Protein AF-A0A2I1HEW6-F1 (afdb_monomer_lite)

Sequence (113 aa):
MPSGPAKRLVKFAKECKDKKLRSFFLYKTKKDLKEVLAKYGVQDGRITDIPQFTPKPHNIDAILHACINIVRELTGKKISLNSQFEVVGEENTGRVDYAIQALEELICITEGK

Organism: NCBI:txid588596

Foldseek 3Di:
DPDDPVVVVVVVVVVVVVPPPDPPVVCPDPVSQQVVCVVVVNHPNPCVVPDDDDDDDDDVVVVVVVVQVVCCVVPVFDKDWDQDDDPPDPDDPFDFRTWIDTPPDIDTDGDDD

Structure (mmCIF, N/CA/C/O backbone):
data_AF-A0A2I1HEW6-F1
#
_entry.id   AF-A0A2I1HEW6-F1
#
loop_
_atom_site.group_PDB
_atom_site.id
_atom_site.type_symbol
_atom_site.label_atom_id
_atom_site.label_alt_id
_atom_site.label_comp_id
_atom_site.label_asym_id
_atom_site.label_entity_id
_atom_site.label_se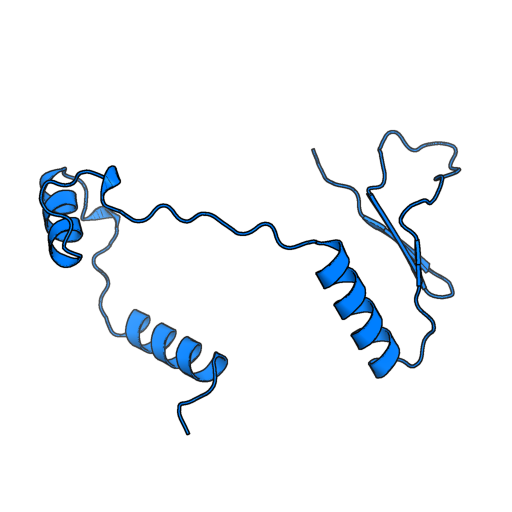q_id
_atom_site.pdbx_PDB_ins_code
_atom_site.Cartn_x
_atom_site.Cartn_y
_atom_site.Cartn_z
_atom_site.occupancy
_atom_site.B_iso_or_equiv
_atom_site.auth_seq_id
_atom_site.auth_comp_id
_atom_site.auth_asym_id
_atom_site.auth_atom_id
_atom_site.pdbx_PDB_model_num
ATOM 1 N N . MET A 1 1 ? 3.973 -26.681 9.599 1.00 49.81 1 MET A N 1
ATOM 2 C CA . MET A 1 1 ? 3.161 -25.664 8.891 1.00 49.81 1 MET A CA 1
ATOM 3 C C . MET A 1 1 ? 4.085 -24.638 8.252 1.00 49.81 1 MET A C 1
ATOM 5 O O . MET A 1 1 ? 5.011 -24.204 8.933 1.00 49.81 1 MET A O 1
ATOM 9 N N . PRO A 1 2 ? 3.877 -24.251 6.983 1.00 56.75 2 PRO A N 1
ATOM 10 C CA . PRO A 1 2 ? 4.644 -23.177 6.366 1.00 56.75 2 PRO A CA 1
ATOM 11 C C . PRO A 1 2 ? 4.376 -21.895 7.153 1.00 56.75 2 PRO A C 1
ATOM 13 O O . PRO A 1 2 ? 3.225 -21.514 7.354 1.00 56.75 2 PRO A O 1
ATOM 16 N N . SER A 1 3 ? 5.435 -21.263 7.647 1.00 68.69 3 SER A N 1
ATOM 17 C CA . SER A 1 3 ? 5.372 -20.039 8.442 1.00 68.69 3 SER A CA 1
ATOM 18 C C . SER A 1 3 ? 4.436 -19.008 7.795 1.00 68.69 3 SER A C 1
ATOM 20 O O . SER A 1 3 ? 4.542 -18.763 6.593 1.00 68.69 3 SER A O 1
ATOM 22 N N . GLY A 1 4 ? 3.510 -18.430 8.571 1.00 85.06 4 GLY A N 1
ATOM 23 C CA . GLY A 1 4 ? 2.516 -17.464 8.083 1.00 85.06 4 GLY A CA 1
ATOM 24 C C . GLY A 1 4 ? 3.127 -16.222 7.406 1.00 85.06 4 GLY A C 1
ATOM 25 O O . GLY A 1 4 ? 4.343 -16.015 7.491 1.00 85.06 4 GLY A O 1
ATOM 26 N N . PRO A 1 5 ? 2.308 -15.379 6.744 1.00 84.31 5 PRO A N 1
ATOM 27 C CA . PRO A 1 5 ? 2.777 -14.257 5.921 1.00 84.31 5 PRO A CA 1
ATOM 28 C C . PRO A 1 5 ? 3.812 -13.357 6.616 1.00 84.31 5 PRO A C 1
ATOM 30 O O . PRO A 1 5 ? 4.863 -13.077 6.044 1.00 84.31 5 PRO A O 1
ATOM 33 N N . ALA A 1 6 ? 3.582 -13.012 7.887 1.00 78.62 6 ALA A N 1
ATOM 34 C CA . ALA A 1 6 ? 4.494 -12.185 8.680 1.00 78.62 6 ALA A CA 1
ATOM 35 C C . ALA A 1 6 ? 5.883 -12.824 8.872 1.00 78.62 6 ALA A C 1
ATOM 37 O O . ALA A 1 6 ? 6.909 -12.170 8.704 1.00 78.62 6 ALA A O 1
ATOM 38 N N . LYS A 1 7 ? 5.949 -14.131 9.157 1.00 87.19 7 LYS A N 1
ATOM 39 C CA . LYS A 1 7 ? 7.230 -14.843 9.302 1.00 87.19 7 LYS A CA 1
ATOM 40 C C . LYS A 1 7 ? 7.981 -14.955 7.970 1.00 87.19 7 LYS A C 1
ATOM 42 O O . LYS A 1 7 ? 9.210 -14.924 7.974 1.00 87.19 7 LYS A O 1
ATOM 47 N N . ARG A 1 8 ? 7.270 -15.067 6.838 1.00 86.94 8 ARG A N 1
ATOM 48 C CA . ARG A 1 8 ? 7.890 -15.034 5.499 1.00 86.94 8 ARG A CA 1
ATOM 49 C C . ARG A 1 8 ? 8.506 -13.671 5.203 1.00 86.94 8 ARG A C 1
ATOM 51 O O . ARG A 1 8 ? 9.634 -13.628 4.727 1.00 86.94 8 ARG A O 1
ATOM 58 N N . LEU A 1 9 ? 7.817 -12.588 5.561 1.00 82.19 9 LEU A N 1
ATOM 59 C CA . LEU A 1 9 ? 8.338 -11.228 5.417 1.00 82.19 9 LEU A CA 1
ATOM 60 C C . LEU A 1 9 ? 9.598 -11.008 6.266 1.00 82.19 9 LEU A C 1
ATOM 62 O O . LEU A 1 9 ? 10.602 -10.516 5.763 1.00 82.19 9 LEU A O 1
ATOM 66 N N . VAL A 1 10 ? 9.584 -11.448 7.528 1.00 88.12 10 VAL A N 1
ATOM 67 C CA . VAL A 1 10 ? 10.760 -11.371 8.414 1.00 88.12 10 VAL A CA 1
ATOM 68 C C . VAL A 1 10 ? 11.940 -12.170 7.853 1.00 88.12 10 VAL A C 1
ATOM 70 O O . VAL A 1 10 ? 13.076 -11.701 7.900 1.00 88.12 10 VAL A O 1
ATOM 73 N N . LYS A 1 11 ? 11.692 -13.365 7.303 1.00 89.88 11 LYS A N 1
ATOM 74 C CA . LYS A 1 11 ? 12.734 -14.174 6.655 1.00 89.88 11 LYS A CA 1
ATOM 75 C C . LYS A 1 11 ? 13.313 -13.461 5.428 1.00 89.88 11 LYS A C 1
ATOM 77 O O . LYS A 1 11 ? 14.529 -13.372 5.312 1.00 89.88 11 LYS A O 1
ATOM 82 N N . PHE A 1 12 ? 12.458 -12.905 4.572 1.00 84.75 12 PHE A N 1
ATOM 83 C CA . PHE A 1 12 ? 12.876 -12.133 3.401 1.00 84.75 12 PHE A CA 1
ATOM 84 C C . PHE A 1 12 ? 13.735 -10.920 3.788 1.00 84.75 12 PHE A C 1
ATOM 86 O O . PHE A 1 12 ? 14.817 -10.737 3.242 1.00 84.75 12 PHE A O 1
ATOM 93 N N . ALA A 1 13 ? 13.314 -10.142 4.789 1.00 85.62 13 ALA A N 1
ATOM 94 C CA . ALA A 1 13 ? 14.070 -8.984 5.264 1.00 85.62 13 ALA A CA 1
ATOM 95 C C . ALA A 1 13 ? 15.467 -9.364 5.790 1.00 85.62 13 ALA A C 1
ATOM 97 O O . ALA A 1 13 ? 16.441 -8.661 5.518 1.00 85.62 13 ALA A O 1
ATOM 98 N N . LYS A 1 14 ? 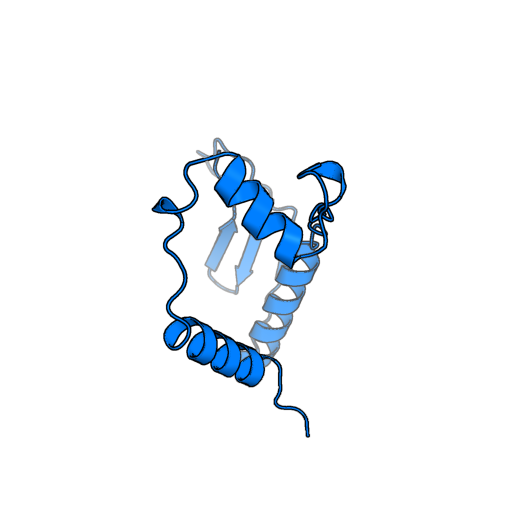15.585 -10.496 6.502 1.00 87.25 14 LYS A N 1
ATOM 99 C CA . LYS A 1 14 ? 16.883 -11.037 6.938 1.00 87.25 14 LYS A CA 1
ATOM 100 C C . LYS A 1 14 ? 17.756 -11.438 5.746 1.00 87.25 14 LYS A C 1
ATOM 102 O O . LYS A 1 14 ? 18.899 -11.006 5.668 1.00 87.25 14 LYS A O 1
ATOM 107 N N . GLU A 1 15 ? 17.199 -12.159 4.773 1.00 86.44 15 GLU A N 1
ATOM 108 C CA . GLU A 1 15 ? 17.923 -12.535 3.550 1.00 86.44 15 GLU A CA 1
ATOM 109 C C . GLU A 1 15 ? 18.395 -11.318 2.735 1.00 86.44 15 GLU A C 1
ATOM 111 O O . GLU A 1 15 ? 19.486 -11.352 2.166 1.00 86.44 15 GLU A O 1
ATOM 116 N N . CYS A 1 16 ? 17.614 -10.233 2.690 1.00 79.88 16 CYS A N 1
ATOM 117 C CA . CYS A 1 16 ? 18.012 -8.976 2.050 1.00 79.88 16 CYS A CA 1
ATOM 118 C C . CYS A 1 16 ? 19.155 -8.263 2.780 1.00 79.88 16 CYS A C 1
ATOM 120 O O . CYS A 1 16 ? 19.938 -7.574 2.134 1.00 79.88 16 CYS A O 1
ATOM 122 N N . LYS A 1 17 ? 19.249 -8.412 4.107 1.00 78.38 17 LYS A N 1
ATOM 123 C CA . LYS A 1 17 ? 20.336 -7.842 4.913 1.00 78.38 17 LYS A CA 1
ATOM 124 C C . LYS A 1 17 ? 21.647 -8.612 4.720 1.00 78.38 17 LYS A C 1
ATOM 126 O O . LYS A 1 17 ? 22.706 -7.994 4.662 1.00 78.38 17 LYS A O 1
ATOM 131 N N . ASP A 1 18 ? 21.563 -9.937 4.599 1.00 77.12 18 ASP A N 1
ATOM 132 C CA . ASP A 1 18 ? 22.730 -10.818 4.465 1.00 77.12 18 ASP A CA 1
ATOM 133 C C . ASP A 1 18 ? 23.272 -10.859 3.027 1.00 77.12 18 ASP A C 1
ATOM 135 O O . ASP A 1 18 ? 24.482 -10.946 2.799 1.00 77.12 18 ASP A O 1
ATOM 139 N N . LYS A 1 19 ? 22.393 -10.750 2.021 1.00 72.38 19 LYS A N 1
A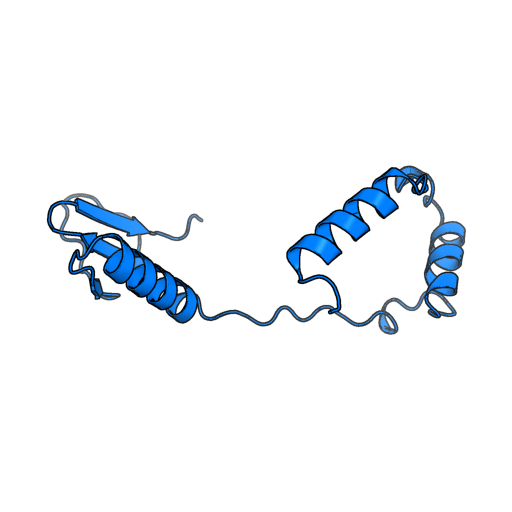TOM 140 C CA . LYS A 1 19 ? 22.813 -10.582 0.628 1.00 72.38 19 LYS A CA 1
ATOM 141 C C . LYS A 1 19 ? 23.302 -9.153 0.442 1.00 72.38 19 LYS A C 1
ATOM 143 O O . LYS A 1 19 ? 22.513 -8.217 0.438 1.00 72.38 19 LYS A O 1
ATOM 148 N N . LYS A 1 20 ? 24.607 -8.983 0.221 1.00 64.31 20 LYS A N 1
ATOM 149 C CA . LYS A 1 20 ? 25.211 -7.705 -0.179 1.00 64.31 20 LYS A CA 1
ATOM 150 C C . LYS A 1 20 ? 24.632 -7.295 -1.540 1.00 64.31 20 LYS A C 1
ATOM 152 O O . LYS A 1 20 ? 25.148 -7.680 -2.588 1.00 64.31 20 LYS A O 1
ATOM 157 N N . LEU A 1 21 ? 23.499 -6.592 -1.527 1.00 70.50 21 LEU A N 1
ATOM 158 C CA . LEU A 1 21 ? 22.834 -6.127 -2.736 1.00 70.50 21 LEU A CA 1
ATOM 159 C C . LEU A 1 21 ? 23.816 -5.222 -3.482 1.00 70.50 21 LEU A C 1
ATOM 161 O O . LEU A 1 21 ? 24.372 -4.284 -2.906 1.00 70.50 21 LEU A O 1
ATOM 165 N N . ARG A 1 22 ? 24.066 -5.517 -4.762 1.00 70.19 22 ARG A N 1
ATOM 166 C CA . ARG A 1 22 ? 24.795 -4.588 -5.633 1.00 70.19 22 ARG A CA 1
ATOM 167 C C . ARG A 1 22 ? 24.043 -3.259 -5.571 1.00 70.19 22 ARG A C 1
ATOM 169 O O . ARG A 1 22 ? 22.849 -3.229 -5.865 1.00 70.19 22 ARG A O 1
ATOM 176 N N . SER A 1 23 ? 24.728 -2.193 -5.158 1.00 71.06 23 SER A N 1
ATOM 177 C CA . SER A 1 23 ? 24.140 -0.853 -5.116 1.00 71.06 23 SER A CA 1
ATOM 178 C C . SER A 1 23 ? 23.526 -0.522 -6.473 1.00 71.06 23 SER A C 1
ATOM 180 O O . SER A 1 23 ? 24.156 -0.766 -7.505 1.00 71.06 23 SER A O 1
ATOM 182 N N . PHE A 1 24 ? 22.324 0.059 -6.475 1.00 66.38 24 PHE A N 1
ATOM 183 C CA . PHE A 1 24 ? 21.658 0.497 -7.703 1.00 66.38 24 PHE A CA 1
ATOM 184 C C . PHE A 1 24 ? 22.543 1.430 -8.540 1.00 66.38 24 PHE A C 1
ATOM 186 O O . PHE A 1 24 ? 22.496 1.400 -9.766 1.00 66.38 24 PHE A O 1
ATOM 193 N N . PHE A 1 25 ? 23.432 2.178 -7.883 1.00 68.81 25 PHE A N 1
ATOM 194 C CA . PHE A 1 25 ? 24.383 3.076 -8.529 1.00 68.81 25 PHE A CA 1
ATOM 195 C C . PHE A 1 25 ? 25.461 2.364 -9.364 1.00 68.81 25 PHE A C 1
ATOM 197 O O . PHE A 1 25 ? 26.192 3.024 -10.096 1.00 68.81 25 PHE A O 1
ATOM 204 N N . LEU A 1 26 ? 25.596 1.038 -9.254 1.00 70.94 26 LEU A N 1
ATOM 205 C CA . LEU A 1 26 ? 26.530 0.245 -10.058 1.00 70.94 26 LEU A CA 1
ATOM 206 C C . LEU A 1 26 ? 25.942 -0.166 -11.414 1.00 70.94 26 LEU A C 1
ATOM 208 O O . LEU A 1 26 ? 26.703 -0.544 -12.296 1.00 70.94 26 LEU A O 1
ATOM 212 N N . TYR A 1 27 ? 24.623 -0.064 -11.606 1.00 78.62 27 TYR A N 1
ATOM 213 C CA . TYR A 1 27 ? 23.961 -0.387 -12.874 1.00 78.62 27 TYR A CA 1
ATOM 214 C C . TYR A 1 27 ? 23.817 0.863 -13.749 1.00 78.62 27 TYR A C 1
ATOM 216 O O . TYR A 1 27 ? 22.711 1.309 -14.046 1.00 78.62 27 TYR A O 1
ATOM 224 N N . LYS A 1 28 ? 24.942 1.482 -14.120 1.00 79.81 28 LYS A N 1
ATOM 225 C CA . LYS A 1 28 ? 24.930 2.761 -14.856 1.00 79.81 28 LYS A CA 1
ATOM 226 C C . LYS A 1 28 ? 24.764 2.590 -16.357 1.00 79.81 28 LYS A C 1
ATOM 228 O O . LYS A 1 28 ? 24.334 3.520 -17.035 1.00 79.81 28 LYS A O 1
ATOM 233 N N . THR A 1 29 ? 25.156 1.440 -16.896 1.00 85.50 29 THR A N 1
ATOM 234 C CA . THR A 1 29 ? 25.224 1.238 -18.342 1.00 85.50 29 THR A CA 1
ATOM 235 C C . THR A 1 29 ? 24.105 0.333 -18.842 1.00 85.50 29 THR A C 1
ATOM 237 O O . THR A 1 29 ? 23.585 -0.525 -18.127 1.00 85.50 29 THR A O 1
ATOM 240 N N . LYS A 1 30 ? 23.775 0.458 -20.135 1.00 81.50 30 LYS A N 1
ATOM 241 C CA . LYS A 1 30 ? 22.853 -0.470 -20.813 1.00 81.50 30 LYS A CA 1
ATOM 242 C C . LYS A 1 30 ? 23.321 -1.929 -20.714 1.00 81.50 30 LYS A C 1
ATOM 244 O O . LYS A 1 30 ? 22.490 -2.829 -20.711 1.00 81.50 30 LYS A O 1
ATOM 249 N N . LYS A 1 31 ? 24.635 -2.170 -20.624 1.00 84.56 31 LYS A N 1
ATOM 250 C CA . LYS A 1 31 ? 25.218 -3.507 -20.445 1.00 84.56 31 LYS A CA 1
ATOM 251 C C . LYS A 1 31 ? 24.890 -4.077 -19.063 1.00 84.56 31 LYS A C 1
ATOM 253 O O . LYS A 1 31 ? 24.473 -5.228 -18.982 1.00 84.56 31 LYS A O 1
ATOM 258 N N . ASP A 1 32 ? 25.007 -3.263 -18.017 1.00 82.94 32 ASP A N 1
ATOM 259 C CA . ASP A 1 32 ? 24.686 -3.673 -16.644 1.00 82.94 32 ASP A CA 1
ATOM 260 C C . ASP A 1 32 ? 23.196 -4.006 -16.504 1.00 82.94 32 ASP A C 1
ATOM 262 O O . ASP A 1 32 ? 22.831 -5.021 -15.914 1.00 82.94 32 ASP A O 1
ATOM 266 N N . LEU A 1 33 ? 22.332 -3.187 -17.112 1.00 79.25 33 LEU A N 1
ATOM 267 C CA . LEU A 1 33 ? 20.894 -3.446 -17.159 1.00 79.25 33 LEU A CA 1
ATOM 268 C C . LEU A 1 33 ? 20.578 -4.757 -17.898 1.00 79.25 33 LEU A C 1
ATOM 270 O O . LEU A 1 33 ? 19.810 -5.572 -17.392 1.00 79.25 33 LEU A O 1
ATOM 274 N N . LYS A 1 34 ? 21.203 -5.001 -19.059 1.00 82.62 34 LYS A N 1
ATOM 275 C CA . LYS A 1 34 ? 21.043 -6.258 -19.810 1.00 82.62 34 LYS A CA 1
ATOM 276 C C . LYS A 1 34 ? 21.481 -7.483 -18.997 1.00 82.62 34 LYS A C 1
ATOM 278 O O . LYS A 1 34 ? 20.787 -8.494 -19.028 1.00 82.62 34 LYS A O 1
ATOM 283 N N . GLU A 1 35 ? 22.582 -7.395 -18.245 1.00 85.19 35 GLU A N 1
ATOM 284 C CA . GLU A 1 35 ? 23.053 -8.481 -17.366 1.00 85.19 35 GLU A CA 1
ATOM 285 C C . GLU A 1 35 ? 22.021 -8.819 -16.278 1.00 85.19 35 GLU A C 1
ATOM 287 O O . GLU A 1 35 ? 21.759 -9.990 -16.004 1.00 85.19 35 GLU A O 1
ATOM 292 N N . VAL A 1 36 ? 21.418 -7.799 -15.658 1.00 82.81 36 VAL A N 1
ATOM 293 C CA . VAL A 1 36 ? 20.384 -7.994 -14.632 1.00 82.81 36 VAL A CA 1
ATOM 294 C C . VAL A 1 36 ? 19.136 -8.625 -15.233 1.00 82.81 36 VAL A C 1
ATOM 296 O O . VAL A 1 36 ? 18.645 -9.608 -14.691 1.00 82.81 36 VAL A O 1
ATOM 299 N N . LEU A 1 37 ? 18.646 -8.102 -16.357 1.00 81.94 37 LEU A N 1
ATOM 300 C CA . LEU A 1 37 ? 17.438 -8.598 -17.021 1.00 81.94 37 LEU A CA 1
ATOM 301 C C . LEU A 1 37 ? 17.582 -10.057 -17.479 1.00 81.94 37 LEU A C 1
ATOM 303 O O . LEU A 1 37 ? 16.670 -10.859 -17.274 1.00 81.94 37 LEU A O 1
ATOM 307 N N . ALA A 1 38 ? 18.764 -10.440 -17.970 1.00 84.44 38 ALA A N 1
ATOM 308 C CA . ALA A 1 38 ? 19.058 -11.819 -18.348 1.00 84.44 38 ALA A CA 1
ATOM 309 C C . ALA A 1 38 ? 18.934 -12.810 -17.172 1.00 84.44 38 ALA A C 1
ATOM 311 O O . ALA A 1 38 ? 18.471 -13.932 -17.374 1.00 84.44 38 ALA A O 1
ATOM 312 N N . LYS A 1 39 ? 19.267 -12.404 -15.932 1.00 83.38 39 LYS A N 1
ATOM 313 C CA . LYS A 1 39 ? 19.094 -13.250 -14.726 1.00 83.38 39 LYS A CA 1
ATOM 314 C C . LYS A 1 39 ? 17.631 -13.583 -14.436 1.00 83.38 39 LYS A C 1
ATOM 316 O O . LYS A 1 39 ? 17.361 -14.589 -13.789 1.00 83.38 39 LYS A O 1
ATOM 321 N N . TYR A 1 40 ? 16.710 -12.754 -14.916 1.00 82.19 40 TYR A N 1
ATOM 322 C CA . TYR A 1 40 ? 15.268 -12.944 -14.774 1.00 82.19 40 TYR A CA 1
ATOM 323 C C . TYR A 1 40 ? 14.614 -13.462 -16.065 1.00 82.19 40 TYR A C 1
ATOM 325 O O . TYR A 1 40 ? 13.397 -13.402 -16.196 1.00 82.19 40 TYR A O 1
ATOM 333 N N . GLY A 1 41 ? 15.405 -13.978 -17.016 1.00 79.31 41 GLY A N 1
ATOM 334 C CA . GLY A 1 41 ? 14.897 -14.575 -18.255 1.00 79.31 41 GLY A CA 1
ATOM 335 C C . GLY A 1 41 ? 14.472 -13.569 -19.328 1.00 79.31 41 GLY A C 1
ATOM 336 O O . GLY A 1 41 ? 13.942 -13.978 -20.355 1.00 79.31 41 GLY A O 1
ATOM 337 N N . VAL A 1 42 ? 14.732 -12.273 -19.133 1.00 83.00 42 VAL A N 1
ATOM 338 C CA . VAL A 1 42 ? 14.426 -11.227 -20.117 1.00 83.00 42 VAL A CA 1
ATOM 339 C C . VAL A 1 42 ? 15.619 -11.082 -21.061 1.00 83.00 42 VAL A C 1
ATOM 341 O O . VAL A 1 42 ? 16.570 -10.339 -20.797 1.00 83.00 42 VAL A O 1
ATOM 344 N N . GLN A 1 43 ? 15.601 -11.850 -22.151 1.00 72.50 43 GLN A N 1
ATOM 345 C CA . GLN A 1 43 ? 16.628 -11.786 -23.187 1.00 72.50 43 GLN A CA 1
ATOM 346 C C . GLN A 1 43 ? 16.374 -10.566 -24.083 1.00 72.50 43 GLN A C 1
ATOM 348 O O . GLN A 1 43 ? 15.265 -10.339 -24.538 1.00 72.50 43 GLN A O 1
ATOM 353 N N . ASP A 1 44 ? 17.414 -9.766 -24.319 1.00 69.19 44 ASP A N 1
ATOM 354 C CA . ASP A 1 44 ? 17.413 -8.555 -25.163 1.00 69.19 44 ASP A CA 1
ATOM 355 C C . ASP A 1 44 ? 16.923 -7.242 -24.516 1.00 69.19 44 ASP A C 1
ATOM 357 O O . ASP A 1 44 ? 16.998 -6.170 -25.118 1.00 69.19 44 ASP A O 1
ATOM 361 N N . GLY A 1 45 ? 16.533 -7.269 -23.238 1.00 63.75 45 GLY A N 1
ATOM 362 C CA . GLY A 1 45 ? 16.208 -6.050 -22.487 1.00 63.75 45 GLY A CA 1
ATOM 363 C C . GLY A 1 45 ? 14.961 -5.320 -22.992 1.00 63.75 45 GLY A C 1
ATOM 364 O O . GLY A 1 45 ? 14.794 -4.124 -22.737 1.00 63.75 45 GLY A O 1
ATOM 365 N N . ARG A 1 46 ? 14.086 -6.032 -23.710 1.00 69.50 46 ARG A N 1
ATOM 366 C CA . ARG A 1 46 ? 12.767 -5.541 -24.085 1.00 69.50 46 ARG A CA 1
ATOM 367 C C . ARG A 1 46 ? 11.939 -5.434 -22.814 1.00 69.50 46 ARG A C 1
ATOM 369 O O . ARG A 1 46 ? 11.490 -6.424 -22.252 1.00 69.50 46 ARG A O 1
ATOM 376 N N . ILE A 1 47 ? 11.758 -4.203 -22.344 1.00 68.50 47 ILE A N 1
ATOM 377 C CA . ILE A 1 47 ? 10.947 -3.890 -21.157 1.00 68.50 47 ILE A CA 1
ATOM 378 C C . ILE A 1 47 ? 9.522 -4.455 -21.291 1.00 68.50 47 ILE A C 1
ATOM 380 O O . ILE A 1 47 ? 8.886 -4.743 -20.285 1.00 68.50 47 ILE A O 1
ATOM 384 N N . THR A 1 48 ? 9.046 -4.676 -22.520 1.00 71.06 48 THR A N 1
ATOM 385 C CA . THR A 1 48 ? 7.764 -5.327 -22.823 1.00 71.06 48 THR A CA 1
ATOM 386 C C . THR A 1 48 ? 7.642 -6.752 -22.286 1.00 71.06 48 THR A C 1
ATOM 388 O O . THR A 1 48 ? 6.524 -7.196 -22.053 1.00 71.06 48 THR A O 1
ATOM 391 N N . ASP A 1 49 ? 8.757 -7.451 -22.070 1.00 74.06 49 ASP A N 1
ATOM 392 C CA . ASP A 1 49 ? 8.762 -8.826 -21.558 1.00 74.06 49 ASP A CA 1
ATOM 393 C C . ASP A 1 49 ? 8.687 -8.860 -20.020 1.00 74.06 49 ASP A C 1
ATOM 395 O O . ASP A 1 49 ? 8.493 -9.918 -19.421 1.00 74.06 49 ASP A O 1
ATOM 399 N N . ILE A 1 50 ? 8.829 -7.701 -19.362 1.00 78.19 50 ILE A N 1
ATOM 400 C CA . ILE A 1 50 ? 8.617 -7.560 -17.922 1.00 78.19 50 ILE A CA 1
ATOM 401 C C . ILE A 1 50 ? 7.106 -7.456 -17.684 1.00 78.19 50 ILE A C 1
ATOM 403 O O . ILE A 1 50 ? 6.479 -6.528 -18.205 1.00 78.19 50 ILE A O 1
ATOM 407 N N . PRO A 1 51 ? 6.505 -8.348 -16.872 1.00 76.38 51 PRO A N 1
ATOM 408 C CA . PRO A 1 51 ? 5.097 -8.246 -16.524 1.00 76.38 51 PRO A CA 1
ATOM 409 C C . PRO A 1 51 ? 4.807 -6.870 -15.928 1.00 76.38 51 PRO A C 1
ATOM 411 O O . PRO A 1 51 ? 5.370 -6.497 -14.895 1.00 76.38 51 PRO A O 1
ATOM 414 N N . GLN A 1 52 ? 3.932 -6.108 -16.581 1.00 77.31 52 GLN A N 1
ATOM 415 C CA . GLN A 1 52 ? 3.500 -4.833 -16.034 1.00 77.31 52 GLN A CA 1
ATOM 416 C C . GLN A 1 52 ? 2.684 -5.099 -14.774 1.00 77.31 52 GLN A C 1
ATOM 418 O O . GLN A 1 52 ? 1.739 -5.891 -14.774 1.00 77.31 52 GLN A O 1
ATOM 423 N N . PHE A 1 53 ? 3.055 -4.437 -13.682 1.00 81.25 53 PHE A N 1
ATOM 424 C CA . PHE A 1 53 ? 2.238 -4.463 -12.485 1.00 81.25 53 PHE A CA 1
ATOM 425 C C . PHE A 1 53 ? 0.970 -3.656 -12.752 1.00 81.25 53 PHE A C 1
ATOM 427 O O . PHE A 1 53 ? 1.016 -2.434 -12.863 1.00 81.25 53 PHE A O 1
ATOM 434 N N . THR A 1 54 ? -0.164 -4.341 -12.855 1.00 76.69 54 THR A N 1
ATOM 435 C CA . THR A 1 54 ? -1.476 -3.700 -12.856 1.00 76.69 54 THR A CA 1
ATOM 436 C C . THR A 1 54 ? -1.985 -3.688 -11.416 1.00 76.69 54 THR A C 1
ATOM 438 O O . THR A 1 54 ? -2.473 -4.723 -10.945 1.00 76.69 54 THR A O 1
ATOM 441 N N . PRO A 1 55 ? -1.847 -2.572 -10.671 1.00 72.44 55 PRO A N 1
ATOM 442 C CA . PRO A 1 55 ? -2.442 -2.483 -9.349 1.00 72.44 55 PRO A CA 1
ATOM 443 C C . PRO A 1 55 ? -3.944 -2.705 -9.485 1.00 72.44 55 PRO A C 1
ATOM 445 O O . PRO A 1 55 ? -4.612 -2.045 -10.280 1.00 72.44 55 PRO A O 1
ATOM 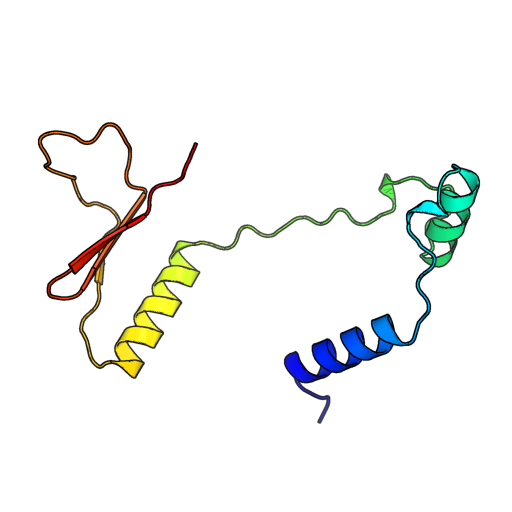448 N N . LYS A 1 56 ? -4.487 -3.642 -8.708 1.00 70.69 56 LYS A N 1
ATOM 449 C CA . LYS A 1 56 ? -5.936 -3.735 -8.570 1.00 70.69 56 LYS A CA 1
ATOM 450 C C . LYS A 1 56 ? -6.379 -2.560 -7.697 1.00 70.69 56 LYS A C 1
ATOM 452 O O . LYS A 1 56 ? -5.896 -2.472 -6.563 1.00 70.69 56 LYS A O 1
ATOM 457 N N . PRO A 1 57 ? -7.252 -1.663 -8.184 1.00 64.62 57 PRO A N 1
ATOM 458 C CA . PRO A 1 57 ? -7.871 -0.685 -7.309 1.00 64.62 57 PRO A CA 1
ATOM 459 C C . PRO A 1 57 ? -8.636 -1.461 -6.237 1.00 64.62 57 PRO A C 1
ATOM 461 O O . PRO A 1 57 ? -9.442 -2.342 -6.542 1.00 64.62 57 PRO A O 1
ATOM 464 N N . HIS A 1 58 ? -8.313 -1.198 -4.977 1.00 63.16 58 HIS A N 1
ATOM 465 C CA . HIS A 1 58 ? -9.070 -1.744 -3.861 1.00 63.16 58 HIS A CA 1
ATOM 466 C C . HIS A 1 58 ? -10.169 -0.744 -3.548 1.00 63.16 58 HIS A C 1
ATOM 468 O O . HIS A 1 58 ? -9.903 0.455 -3.474 1.00 63.16 58 HIS A O 1
ATOM 474 N N . ASN A 1 59 ? -11.398 -1.232 -3.393 1.00 73.62 59 ASN A N 1
ATOM 475 C CA . ASN A 1 59 ? -12.497 -0.359 -3.027 1.00 73.62 59 ASN A CA 1
ATOM 476 C C . ASN A 1 59 ? -12.238 0.179 -1.609 1.00 73.62 59 ASN A C 1
ATOM 478 O O . ASN A 1 59 ? -12.220 -0.592 -0.646 1.00 73.62 59 ASN A O 1
ATOM 482 N N . ILE A 1 60 ? -12.000 1.488 -1.509 1.00 72.62 60 ILE A N 1
ATOM 483 C CA . ILE A 1 60 ? -11.755 2.192 -0.247 1.00 72.62 60 ILE A CA 1
ATOM 484 C C . ILE A 1 60 ? -12.945 1.985 0.698 1.00 72.62 60 ILE A C 1
ATOM 486 O O . ILE A 1 60 ? -12.724 1.758 1.886 1.00 72.62 60 ILE A O 1
ATOM 490 N N . ASP A 1 61 ? -14.171 1.901 0.169 1.00 71.56 61 ASP A N 1
ATOM 491 C CA . ASP A 1 61 ? -15.377 1.600 0.946 1.00 71.56 61 ASP A CA 1
ATOM 492 C C . ASP A 1 61 ? -15.256 0.263 1.676 1.00 71.56 61 ASP A C 1
ATOM 494 O O . ASP A 1 61 ? -15.574 0.160 2.858 1.00 71.56 61 ASP A O 1
ATOM 498 N N . ALA A 1 62 ? -14.753 -0.775 1.000 1.00 75.38 62 ALA A N 1
ATOM 499 C CA . ALA A 1 62 ? -14.627 -2.105 1.592 1.00 75.38 62 ALA A CA 1
ATOM 500 C C . ALA A 1 62 ? -13.625 -2.112 2.757 1.00 75.38 62 ALA A C 1
ATOM 502 O O . ALA A 1 62 ? -13.862 -2.759 3.780 1.00 75.38 62 ALA A O 1
ATOM 503 N N . ILE A 1 63 ? -12.525 -1.366 2.620 1.00 80.62 63 ILE A N 1
ATOM 504 C CA . ILE A 1 63 ? -11.523 -1.201 3.680 1.00 80.62 63 ILE A CA 1
ATOM 505 C C . ILE A 1 63 ? -12.130 -0.418 4.848 1.00 80.62 63 ILE A C 1
ATOM 507 O O . ILE A 1 63 ? -12.001 -0.826 6.002 1.00 80.62 63 ILE A O 1
ATOM 511 N N . LEU A 1 64 ? -12.837 0.673 4.557 1.00 78.69 64 LEU A N 1
ATOM 512 C CA . LEU A 1 64 ? -13.419 1.550 5.566 1.00 78.69 64 LEU A CA 1
ATOM 513 C C . LEU A 1 64 ? -14.534 0.847 6.358 1.00 78.69 64 LEU A C 1
ATOM 515 O O . LEU A 1 64 ? -14.559 0.913 7.589 1.00 78.69 64 LEU A O 1
ATOM 519 N N . HIS A 1 65 ? -15.389 0.076 5.681 1.00 80.88 65 HIS A N 1
ATOM 520 C CA . HIS A 1 65 ? -16.394 -0.777 6.318 1.00 80.88 65 HIS A CA 1
ATOM 521 C C . HIS A 1 65 ? -15.767 -1.851 7.217 1.00 80.88 65 HIS A C 1
ATOM 523 O O . HIS A 1 65 ? -16.260 -2.084 8.324 1.00 80.88 65 HIS A O 1
ATOM 529 N N . ALA A 1 66 ? -14.674 -2.488 6.782 1.00 82.25 66 ALA A N 1
ATOM 530 C CA . ALA A 1 66 ? -13.965 -3.471 7.599 1.00 82.25 66 ALA A CA 1
ATOM 531 C C . ALA A 1 66 ? -13.387 -2.835 8.873 1.00 82.25 66 ALA A C 1
ATOM 533 O O . ALA A 1 66 ? -13.577 -3.370 9.967 1.00 82.25 66 ALA A O 1
ATOM 534 N N . CYS A 1 67 ? -12.758 -1.663 8.756 1.00 81.56 67 CYS A N 1
ATOM 535 C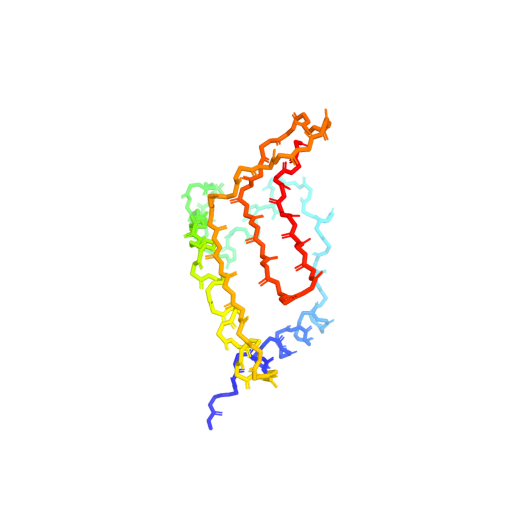 CA . CYS A 1 67 ? -12.245 -0.909 9.900 1.00 81.56 67 CYS A CA 1
ATOM 536 C C . CYS A 1 67 ? -13.354 -0.557 10.900 1.00 81.56 67 CYS A C 1
ATOM 538 O O . CYS A 1 67 ? -13.189 -0.778 12.098 1.00 81.56 67 CYS A O 1
ATOM 540 N N . ILE A 1 68 ? -14.507 -0.073 10.428 1.00 83.81 68 ILE A N 1
ATOM 541 C CA . ILE A 1 68 ? -15.647 0.261 11.297 1.00 83.81 68 ILE A CA 1
ATOM 542 C C . ILE A 1 68 ? -16.156 -0.965 12.051 1.00 83.81 68 ILE A C 1
ATOM 544 O O . ILE A 1 68 ? -16.441 -0.873 13.245 1.00 83.81 68 ILE A O 1
ATOM 548 N N . ASN A 1 69 ? -16.256 -2.115 11.381 1.00 83.56 69 ASN A N 1
ATOM 549 C CA . ASN A 1 69 ? -16.682 -3.353 12.027 1.00 83.56 69 ASN A CA 1
ATOM 550 C C . ASN A 1 69 ? -15.709 -3.766 13.138 1.00 83.56 69 ASN A C 1
ATOM 552 O O . ASN A 1 69 ? -16.158 -4.062 14.241 1.00 83.56 69 ASN A O 1
ATOM 556 N N . ILE A 1 70 ? -14.401 -3.694 12.879 1.00 84.38 70 ILE A N 1
ATOM 557 C CA . ILE A 1 70 ? -13.365 -3.999 13.874 1.00 84.38 70 ILE A CA 1
ATOM 558 C C . ILE A 1 70 ? -13.471 -3.054 15.075 1.00 84.38 70 ILE A C 1
ATOM 560 O O . ILE A 1 70 ? -13.484 -3.504 16.217 1.00 84.38 70 ILE A O 1
ATOM 564 N N . VAL A 1 71 ? -13.588 -1.741 14.853 1.00 80.69 71 VAL A N 1
ATOM 565 C CA . VAL A 1 71 ? -13.690 -0.778 15.962 1.00 80.69 71 VAL A CA 1
ATOM 566 C C . VAL A 1 71 ? -14.982 -0.989 16.752 1.00 80.69 71 VAL A C 1
ATOM 568 O O . VAL A 1 71 ? -14.957 -0.921 17.980 1.00 80.69 71 VAL A O 1
ATOM 571 N N . ARG A 1 72 ? -16.101 -1.295 16.086 1.00 84.12 72 ARG A N 1
ATOM 572 C CA . ARG A 1 72 ? -17.367 -1.627 16.754 1.00 84.12 72 ARG A CA 1
ATOM 573 C C . ARG A 1 72 ? -17.234 -2.872 17.630 1.00 84.12 72 ARG A C 1
ATOM 575 O O . ARG A 1 72 ? -17.705 -2.849 18.761 1.00 84.12 72 ARG A O 1
ATOM 582 N N . GLU A 1 73 ? -16.579 -3.922 17.141 1.00 84.31 73 GLU A N 1
ATOM 583 C CA . GLU A 1 73 ? -16.313 -5.139 17.921 1.00 84.31 73 GLU A CA 1
ATOM 584 C C . GLU A 1 73 ? -15.404 -4.868 19.126 1.00 84.31 73 GLU A C 1
ATOM 586 O O . GLU A 1 73 ? -15.674 -5.358 20.218 1.00 84.31 73 GLU A O 1
ATOM 591 N N . LEU A 1 74 ? -14.360 -4.054 18.952 1.00 84.12 74 LEU A N 1
ATOM 592 C CA . LEU A 1 74 ? -13.397 -3.755 20.015 1.00 84.12 74 LEU A CA 1
ATOM 593 C C . LEU A 1 74 ? -13.944 -2.805 21.086 1.00 84.12 74 LEU A C 1
ATOM 595 O O . LEU A 1 74 ? -13.597 -2.931 22.256 1.00 84.12 74 LEU A O 1
ATOM 599 N N . THR A 1 75 ? -14.754 -1.823 20.690 1.00 81.94 75 THR A N 1
ATOM 600 C CA . THR A 1 75 ? -15.185 -0.730 21.580 1.00 81.94 75 THR A CA 1
ATOM 601 C C . THR A 1 75 ? -16.632 -0.852 22.042 1.00 81.94 75 THR A C 1
ATOM 603 O O . THR A 1 75 ? -17.038 -0.126 22.946 1.00 81.94 75 THR A O 1
ATOM 606 N N . GLY A 1 76 ? -17.438 -1.704 21.400 1.00 82.62 76 GLY A N 1
ATOM 607 C CA . GLY A 1 76 ? -18.885 -1.772 21.613 1.00 82.62 76 GLY A CA 1
ATOM 608 C C . GLY A 1 76 ? -19.644 -0.509 21.177 1.00 82.62 76 GLY A C 1
ATOM 609 O O . GLY A 1 76 ? -20.858 -0.432 21.359 1.00 82.62 76 GLY A O 1
ATOM 610 N N . LYS A 1 77 ? -18.963 0.495 20.604 1.00 79.44 77 LYS A N 1
ATOM 611 C CA . LYS A 1 77 ? -19.580 1.760 20.194 1.00 79.44 77 LYS A CA 1
ATOM 612 C C . LYS A 1 77 ? -20.288 1.608 18.851 1.00 79.44 77 LYS A C 1
ATOM 614 O O . LYS A 1 77 ? -19.768 1.004 17.911 1.00 79.44 77 LYS A O 1
ATOM 619 N N . LYS A 1 78 ? -21.468 2.218 18.732 1.00 73.69 78 LYS A N 1
ATOM 620 C CA . LYS A 1 78 ? -22.206 2.301 17.468 1.00 73.69 78 LYS A CA 1
ATOM 621 C C . LYS A 1 78 ? -21.570 3.379 16.584 1.00 73.69 78 LYS A C 1
ATOM 623 O O . LYS A 1 78 ? -21.787 4.563 16.806 1.00 73.69 78 LYS A O 1
ATOM 628 N N . ILE A 1 79 ? -20.779 2.947 15.605 1.00 74.81 79 ILE A N 1
ATOM 629 C CA . ILE A 1 79 ? -20.126 3.804 14.604 1.00 74.81 79 ILE A CA 1
ATOM 630 C C . ILE A 1 79 ? -20.830 3.593 13.260 1.00 74.81 79 ILE A C 1
ATOM 632 O O . ILE A 1 79 ? -21.050 2.447 12.857 1.00 74.81 79 ILE A O 1
ATOM 636 N N . SER A 1 80 ? -21.186 4.682 12.577 1.00 70.88 80 SER A N 1
ATOM 637 C CA . SER A 1 80 ? -21.815 4.664 11.250 1.00 70.88 80 SER A CA 1
ATOM 638 C C . SER A 1 80 ? -21.001 5.470 10.242 1.00 70.88 80 SER A C 1
ATOM 640 O O . SER A 1 80 ? -20.495 6.543 10.566 1.00 70.88 80 SER A O 1
ATOM 642 N N . LEU A 1 81 ? -20.912 4.957 9.014 1.00 65.88 81 LEU A N 1
ATOM 643 C CA . LEU A 1 81 ? -20.382 5.681 7.863 1.00 65.88 81 LEU A CA 1
ATOM 644 C C . LEU A 1 81 ? -21.560 6.265 7.083 1.00 65.88 81 LEU A C 1
ATOM 646 O O . LEU A 1 81 ? -22.402 5.491 6.632 1.00 65.88 81 LEU A O 1
ATOM 650 N N . ASN A 1 82 ? -21.601 7.581 6.883 1.00 61.94 82 ASN A N 1
ATOM 651 C CA . ASN A 1 82 ? -22.481 8.167 5.875 1.00 61.94 82 ASN A CA 1
ATOM 652 C C . ASN A 1 82 ? -21.605 8.903 4.857 1.00 61.94 82 ASN A C 1
ATOM 654 O O . ASN A 1 82 ? -20.814 9.771 5.217 1.00 61.94 82 ASN A O 1
ATOM 658 N N . SER A 1 83 ? -21.746 8.551 3.581 1.00 54.66 83 SER A N 1
ATOM 659 C CA . SER A 1 83 ? -20.996 9.157 2.473 1.00 54.66 83 SER A CA 1
ATOM 660 C C . SER A 1 83 ? -21.577 10.494 1.994 1.00 54.66 83 SER A C 1
ATOM 662 O O . SER A 1 83 ? -21.020 11.114 1.098 1.00 54.66 83 SER A O 1
ATOM 664 N N . GLN A 1 84 ? -22.704 10.941 2.559 1.00 51.16 84 GLN A N 1
ATOM 665 C CA . GLN A 1 84 ? -23.488 12.074 2.052 1.00 51.16 84 GLN A CA 1
ATOM 666 C C . GLN A 1 84 ? -23.811 13.086 3.153 1.00 51.16 84 GLN A C 1
ATOM 668 O O . GLN A 1 84 ? -24.975 13.365 3.432 1.00 51.16 84 GLN A O 1
ATOM 673 N N . PHE A 1 85 ? -22.789 13.620 3.817 1.00 50.00 85 PHE A N 1
ATOM 674 C CA . PHE A 1 85 ? -22.997 14.778 4.681 1.00 50.00 85 PHE A CA 1
ATOM 675 C C . PHE A 1 85 ? -22.899 16.064 3.859 1.00 50.00 85 PHE A C 1
ATOM 677 O O . PHE A 1 85 ? -21.870 16.345 3.248 1.00 50.00 85 PHE A O 1
ATOM 684 N N . GLU A 1 86 ? -23.968 16.857 3.876 1.00 44.25 86 GLU A N 1
ATOM 685 C CA . GLU A 1 86 ? -23.912 18.269 3.507 1.00 44.25 86 GLU A CA 1
ATOM 686 C C . GLU A 1 86 ? -23.192 19.003 4.643 1.00 44.25 86 GLU A C 1
ATOM 688 O O . GLU A 1 86 ? -23.677 19.069 5.774 1.00 44.25 86 GLU A O 1
ATOM 693 N N . VAL A 1 87 ? -21.983 19.495 4.378 1.00 51.66 87 VAL A N 1
ATOM 694 C CA . VAL A 1 87 ? -21.249 20.301 5.354 1.00 51.66 87 VAL A CA 1
ATOM 695 C C . VAL A 1 87 ? -21.893 21.687 5.377 1.00 51.66 87 VAL A C 1
ATOM 697 O O . VAL A 1 87 ? -21.653 22.498 4.487 1.00 51.66 87 VAL A O 1
ATOM 700 N N . VAL A 1 88 ? -22.723 21.953 6.386 1.00 50.81 88 VAL A N 1
ATOM 701 C CA . VAL A 1 88 ? -23.288 23.284 6.648 1.00 50.81 88 VAL A CA 1
ATOM 702 C C . VAL A 1 88 ? -22.346 24.012 7.606 1.00 50.81 88 VAL A C 1
ATOM 704 O O . VAL A 1 88 ? -22.429 23.853 8.821 1.00 50.81 88 VAL A O 1
ATOM 707 N N . GLY A 1 89 ? -21.406 24.770 7.051 1.00 48.91 89 GLY A N 1
ATOM 708 C CA . GLY A 1 89 ? -20.526 25.677 7.787 1.00 48.91 89 GLY A CA 1
ATOM 709 C C . GLY A 1 89 ? -20.368 26.977 7.006 1.00 48.91 89 GLY A C 1
ATOM 710 O O . GLY A 1 89 ? -20.447 26.955 5.781 1.00 48.91 89 GLY A O 1
ATOM 711 N N . GLU A 1 90 ? -20.172 28.105 7.694 1.00 52.44 90 GLU A N 1
ATOM 712 C CA . GLU A 1 90 ? -20.023 29.420 7.043 1.00 52.44 90 GLU A CA 1
ATOM 713 C C . GLU A 1 90 ? -18.807 29.489 6.098 1.00 52.44 90 GLU A C 1
ATOM 715 O O . GLU A 1 90 ? -18.826 30.268 5.147 1.00 52.44 90 GLU A O 1
ATOM 720 N N . GLU A 1 91 ? -17.788 28.639 6.291 1.00 58.38 91 GLU A N 1
ATOM 721 C CA . GLU A 1 91 ? -16.613 28.549 5.417 1.00 58.38 91 GLU A CA 1
ATOM 722 C C . GLU A 1 91 ? -16.198 27.089 5.146 1.00 58.38 91 GLU A C 1
ATOM 724 O O . GLU A 1 91 ? -15.615 26.416 5.997 1.00 58.38 91 GLU A O 1
ATOM 729 N N . ASN A 1 92 ? -16.450 26.587 3.932 1.00 50.56 92 ASN A N 1
ATOM 730 C CA . ASN A 1 92 ? -15.894 25.324 3.429 1.00 50.56 92 ASN A CA 1
ATOM 731 C C . ASN A 1 92 ? -15.681 25.358 1.902 1.00 50.56 92 ASN A C 1
ATOM 733 O O . ASN A 1 92 ? -16.552 25.047 1.100 1.00 50.56 92 ASN A O 1
ATOM 737 N N . THR A 1 93 ? -14.475 25.684 1.445 1.00 51.34 93 THR A N 1
ATOM 738 C CA . THR A 1 93 ? -14.190 25.775 -0.003 1.00 51.34 93 THR A CA 1
ATOM 739 C C . THR A 1 93 ? -13.858 24.428 -0.673 1.00 51.34 93 THR A C 1
ATOM 741 O O . THR A 1 93 ? -13.377 24.414 -1.808 1.00 51.34 93 THR A O 1
ATOM 744 N N . GLY A 1 94 ? -14.109 23.284 -0.016 1.00 57.34 94 GLY A N 1
ATOM 745 C CA . GLY A 1 94 ? -13.695 21.953 -0.486 1.00 57.34 94 GLY A CA 1
ATOM 746 C C . GLY A 1 94 ? -14.762 20.856 -0.367 1.00 57.34 94 GLY A C 1
ATOM 747 O O . GLY A 1 94 ? -15.562 20.844 0.565 1.00 57.34 94 GLY A O 1
ATOM 748 N N . ARG A 1 95 ? -14.745 19.915 -1.322 1.00 58.72 95 ARG A N 1
ATOM 749 C CA . ARG A 1 95 ? -15.580 18.701 -1.352 1.00 58.72 95 ARG A CA 1
ATOM 750 C C . ARG A 1 95 ? -15.100 17.713 -0.280 1.00 58.72 95 ARG A C 1
ATOM 752 O O . ARG A 1 95 ? -13.904 17.460 -0.183 1.00 58.72 95 ARG A O 1
ATOM 759 N N . VAL A 1 96 ? -16.027 17.155 0.499 1.00 58.62 96 VAL A N 1
ATOM 760 C CA . VAL A 1 96 ? -15.746 16.081 1.465 1.00 58.62 96 VAL A CA 1
ATOM 761 C C . VAL A 1 96 ? -16.124 14.743 0.852 1.00 58.62 96 VAL A C 1
ATOM 763 O O . VAL A 1 96 ? -17.249 14.582 0.384 1.00 58.62 96 VAL A O 1
ATOM 766 N N . ASP A 1 97 ? -15.190 13.794 0.852 1.00 62.28 97 ASP A N 1
ATOM 767 C CA . ASP A 1 97 ? -15.407 12.473 0.259 1.00 62.28 97 ASP A CA 1
ATOM 768 C C . ASP A 1 97 ? -16.019 11.495 1.272 1.00 62.28 97 ASP A C 1
ATOM 770 O O . ASP A 1 97 ? -16.849 10.666 0.905 1.00 62.28 97 ASP A O 1
ATOM 774 N N . TYR A 1 98 ? -15.668 11.622 2.562 1.00 57.53 98 TYR A N 1
ATOM 775 C CA . TYR A 1 98 ? -16.210 10.782 3.636 1.00 57.53 98 TYR A CA 1
ATOM 776 C C . TYR A 1 98 ? -16.308 11.536 4.967 1.00 57.53 98 TYR A C 1
ATOM 778 O O . TYR A 1 98 ? -15.397 12.285 5.331 1.00 57.53 98 TYR A O 1
ATOM 786 N N . ALA A 1 99 ? -17.364 11.264 5.741 1.00 60.69 99 ALA A N 1
ATOM 787 C CA . ALA A 1 99 ? -17.463 11.689 7.136 1.00 60.69 99 ALA A CA 1
ATOM 788 C C . ALA A 1 99 ? -17.791 10.505 8.060 1.00 60.69 99 ALA A C 1
ATOM 790 O O . ALA A 1 99 ? -18.673 9.685 7.784 1.00 60.69 99 ALA A O 1
ATOM 791 N N . ILE A 1 100 ? -17.055 10.417 9.168 1.00 65.38 100 ILE A N 1
ATOM 792 C CA . ILE A 1 100 ? -17.224 9.394 10.202 1.00 65.38 100 ILE A CA 1
ATOM 793 C C . ILE A 1 100 ? -17.778 10.077 11.447 1.00 65.38 100 ILE A C 1
ATOM 795 O O . ILE A 1 100 ? -17.131 10.960 12.009 1.00 65.38 100 ILE A O 1
ATOM 799 N N . GLN A 1 101 ? -18.962 9.649 11.886 1.00 59.94 101 GLN A N 1
ATOM 800 C CA . GLN A 1 101 ? -19.601 10.155 13.098 1.00 59.94 101 GLN A CA 1
ATOM 801 C C . GLN A 1 101 ? -19.441 9.137 14.233 1.00 59.94 101 GLN A C 1
ATOM 803 O O . GLN A 1 101 ? -19.878 7.987 14.113 1.00 59.94 101 GLN A O 1
ATOM 808 N N . ALA A 1 102 ? -18.838 9.558 15.347 1.00 52.81 102 ALA A N 1
ATOM 809 C CA . ALA A 1 102 ? -18.647 8.725 16.530 1.00 52.81 102 ALA A CA 1
ATOM 810 C C . ALA A 1 102 ? -19.108 9.460 17.796 1.00 52.81 102 ALA A C 1
ATOM 812 O O . ALA A 1 102 ? -18.295 10.103 18.442 1.00 52.81 102 ALA A O 1
ATOM 813 N N . LEU A 1 103 ? -20.399 9.317 18.140 1.00 46.19 103 LEU A N 1
ATOM 814 C CA . LEU A 1 103 ? -21.138 9.785 19.339 1.00 46.19 103 LEU A CA 1
ATOM 815 C C . LEU A 1 103 ? -20.984 11.263 19.775 1.00 46.19 103 LEU A C 1
ATOM 817 O O . LEU A 1 103 ? -21.995 11.860 20.124 1.00 46.19 103 LEU A O 1
ATOM 821 N N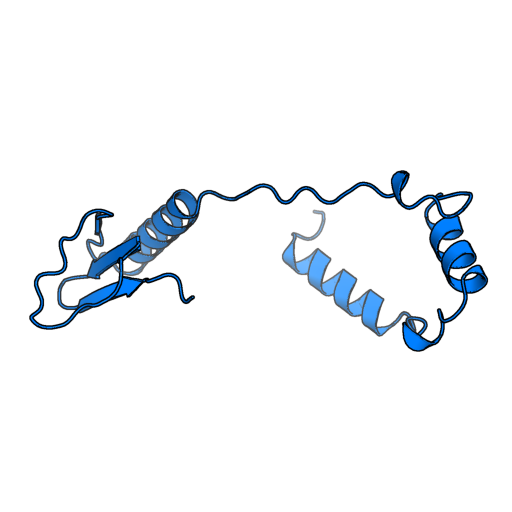 . GLU A 1 104 ? -19.798 11.865 19.716 1.00 51.97 104 GLU A N 1
ATOM 822 C CA . GLU A 1 104 ? -19.493 13.255 20.090 1.00 51.97 104 GLU A CA 1
ATOM 823 C C . GLU A 1 104 ? -18.481 13.933 19.136 1.00 51.97 104 GLU A C 1
ATOM 825 O O . GLU A 1 104 ? -18.345 15.152 19.169 1.00 51.97 104 GLU A O 1
ATOM 830 N N . GLU A 1 105 ? -17.819 13.186 18.238 1.00 54.28 105 GLU A N 1
ATOM 831 C CA . GLU A 1 105 ? -16.827 13.729 17.295 1.00 54.28 105 GLU A CA 1
ATOM 832 C C . GLU A 1 105 ? -17.150 13.351 15.837 1.00 54.28 105 GLU A C 1
ATOM 834 O O . GLU A 1 105 ? -17.535 12.213 15.532 1.00 54.28 105 GLU A O 1
ATOM 839 N N . LEU A 1 106 ? -16.992 14.322 14.929 1.00 58.38 106 LEU A N 1
ATOM 840 C CA . LEU A 1 106 ? -17.099 14.156 13.478 1.00 58.38 106 LEU A CA 1
ATOM 841 C C . LEU A 1 106 ? -15.703 14.305 12.862 1.00 58.38 106 LEU A C 1
ATOM 843 O O . LEU A 1 106 ? -15.081 15.357 12.990 1.00 58.38 106 LEU A O 1
ATOM 847 N N . ILE A 1 107 ? -15.220 13.267 12.178 1.00 66.12 107 ILE A N 1
ATOM 848 C CA . ILE A 1 107 ? -13.955 13.309 11.432 1.00 66.12 107 ILE A CA 1
ATOM 849 C C . ILE A 1 107 ? -14.279 13.336 9.937 1.00 66.12 107 ILE A C 1
ATOM 851 O O . ILE A 1 107 ? -14.907 12.408 9.421 1.00 66.12 107 ILE A O 1
ATOM 855 N N . CYS A 1 108 ? -13.832 14.386 9.247 1.00 59.03 108 CYS A N 1
ATOM 856 C CA . CYS A 1 108 ? -13.977 14.551 7.799 1.00 59.03 108 CYS A CA 1
ATOM 857 C C . CYS A 1 108 ? -12.665 14.191 7.090 1.00 59.03 108 CYS A C 1
ATOM 859 O O . CYS A 1 108 ? -11.599 14.659 7.487 1.00 59.03 108 CYS A O 1
ATOM 861 N N . ILE A 1 109 ? -12.744 13.381 6.031 1.00 62.75 109 ILE A N 1
ATOM 862 C CA . ILE A 1 109 ? -11.602 13.030 5.176 1.00 62.75 109 ILE A CA 1
ATOM 863 C C . ILE A 1 109 ? -11.822 13.684 3.809 1.00 62.75 109 ILE A C 1
ATOM 865 O O . ILE A 1 109 ? -12.827 13.417 3.148 1.00 62.75 109 ILE A O 1
ATOM 869 N N . THR A 1 110 ? -10.885 14.538 3.395 1.00 60.91 110 THR A N 1
ATOM 870 C CA . THR A 1 110 ? -10.888 15.196 2.079 1.00 60.91 110 THR A CA 1
ATOM 871 C C . THR A 1 110 ? -9.636 14.813 1.305 1.00 60.91 110 THR A C 1
ATOM 873 O O . THR A 1 110 ? -8.542 14.798 1.877 1.00 60.91 110 THR A O 1
ATOM 876 N N . GLU A 1 111 ? -9.763 14.533 0.011 1.00 53.00 111 GLU A N 1
ATOM 877 C CA . GLU A 1 111 ? -8.597 14.348 -0.852 1.00 53.00 111 GLU A CA 1
ATOM 878 C C . GLU A 1 111 ? -7.829 15.680 -1.001 1.00 53.00 111 GLU A C 1
ATOM 880 O O . GLU A 1 111 ? -8.389 16.711 -1.379 1.00 53.00 111 GLU A O 1
ATOM 885 N N . GLY A 1 112 ? -6.543 15.686 -0.634 1.00 49.62 112 GLY A N 1
ATOM 886 C CA . GLY A 1 112 ? -5.663 16.841 -0.830 1.00 49.62 112 GLY A CA 1
ATOM 887 C C . GLY A 1 112 ? -5.288 16.985 -2.306 1.00 49.62 112 GLY A C 1
ATOM 888 O O . GLY A 1 112 ? -4.941 15.989 -2.937 1.00 49.62 112 GLY A O 1
ATOM 889 N N . LYS A 1 113 ? -5.370 18.210 -2.841 1.00 48.47 113 LYS A N 1
ATOM 890 C CA . LYS A 1 113 ? -4.891 18.538 -4.196 1.00 48.47 113 LYS A CA 1
ATOM 891 C C . LYS A 1 113 ? -3.383 18.359 -4.343 1.00 48.47 113 LYS A C 1
ATOM 893 O O . LYS A 1 113 ? -2.661 18.685 -3.374 1.00 48.47 113 LYS A O 1
#

Secondary structure (DSSP, 8-state):
-PPPHHHHHHHHHHHHHHS-PPPGGG--SHHHHHHHHHHTT-TT--GGGSPP--PPPP-HHHHHHHHHHHHHHHH----EEES------S---S--SEEEEETTEEEEE----

Radius of gyration: 23.97 Å; chains: 1; bounding box: 50×55×47 Å

pLDDT: mean 71.15, std 12.25, range [44.25, 89.88]